Protein AF-A0A1Q3EI13-F1 (afdb_monomer_lite)

pLDDT: mean 73.4, std 22.36, range [31.8, 97.88]

Foldseek 3Di:
DVVVVVVVVVVVVVVVVVVVVVVVVVVVVVVVVLVVLVVVLQVQCQVQLQPQQDDPQGDRCSVVVVPPPRDPRDRCDPVSSVVSVVDPVSVVVVVVVVVVVVPDPPPPPPPPDDDDPDDDDPPDDDPDDDDPPDDDDDDDDD

Sequence (142 aa):
MAEDVKTRYEAIKKELLAQIPKKRAIDKKLAQVEAQIFTLEGSYLSETGTHS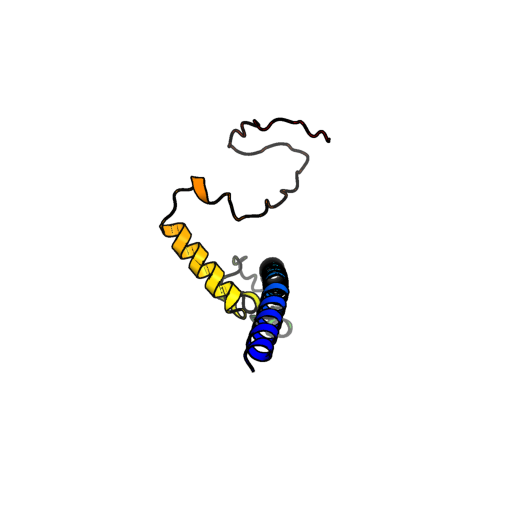GGNLIQGFENYLKNQTNGRRRTEAAEHDRIFSNSSLTYTRRMETTNSLNRQIPDSLLSLCHPPLAAKTNEKGQVNGRRLVFLFLSTNHCN

Organism: Lentinula edodes (NCBI:txid5353)

Radius of gyration: 24.58 Å; chains: 1; bounding box: 73×34×71 Å

Structure (mmCIF, N/CA/C/O backbone):
data_AF-A0A1Q3EI13-F1
#
_entry.id   AF-A0A1Q3EI13-F1
#
loop_
_atom_site.group_PDB
_atom_site.id
_atom_site.type_symbol
_atom_site.label_atom_id
_atom_site.label_alt_id
_atom_site.label_comp_id
_atom_site.label_asym_id
_atom_site.label_entity_id
_atom_site.label_seq_id
_atom_site.pdbx_PDB_ins_code
_atom_site.Cartn_x
_atom_site.Cartn_y
_atom_site.Cartn_z
_atom_site.occupancy
_atom_site.B_iso_or_equiv
_atom_site.auth_seq_id
_atom_site.auth_comp_id
_atom_site.auth_asym_id
_atom_site.auth_atom_id
_atom_site.pdbx_PDB_model_num
ATOM 1 N N . MET A 1 1 ? -39.264 -9.918 29.814 1.00 60.19 1 MET A N 1
ATOM 2 C CA . MET A 1 1 ? -39.015 -9.171 28.560 1.00 60.19 1 MET A CA 1
ATOM 3 C C . MET A 1 1 ? -37.916 -8.115 28.697 1.00 60.19 1 MET A C 1
ATOM 5 O O . MET A 1 1 ? -37.078 -8.057 27.816 1.00 60.19 1 MET A O 1
ATOM 9 N N . ALA A 1 2 ? -37.840 -7.328 29.781 1.00 71.44 2 ALA A N 1
ATOM 10 C CA . ALA A 1 2 ? -36.767 -6.329 29.952 1.00 71.44 2 ALA A CA 1
ATOM 11 C C . ALA A 1 2 ? -35.352 -6.922 30.166 1.00 71.44 2 ALA A C 1
ATOM 13 O O . ALA A 1 2 ? -34.379 -6.379 29.649 1.00 71.44 2 ALA A O 1
ATOM 14 N N . GLU A 1 3 ? -35.237 -8.047 30.881 1.00 76.31 3 GLU A N 1
ATOM 15 C CA . GLU A 1 3 ? -33.952 -8.739 31.101 1.00 76.31 3 GLU A CA 1
ATOM 16 C C . GLU A 1 3 ? -33.310 -9.225 29.789 1.00 76.31 3 GLU A C 1
ATOM 18 O O . GLU A 1 3 ? -32.121 -9.021 29.580 1.00 76.31 3 GLU A O 1
ATOM 23 N N . ASP A 1 4 ? -34.100 -9.745 28.846 1.00 88.25 4 ASP A N 1
ATOM 24 C CA . ASP A 1 4 ? -33.607 -10.236 27.549 1.00 88.25 4 ASP A CA 1
ATOM 25 C C . ASP A 1 4 ? -32.967 -9.122 26.691 1.00 88.25 4 ASP A C 1
ATOM 27 O O . ASP A 1 4 ? -31.885 -9.284 26.124 1.00 88.25 4 ASP A O 1
ATOM 31 N N . VAL A 1 5 ? -33.572 -7.926 26.681 1.00 93.06 5 VAL A N 1
ATOM 32 C CA . VAL A 1 5 ? -33.019 -6.749 25.983 1.00 93.06 5 VAL A CA 1
ATOM 33 C C . VAL A 1 5 ? -31.682 -6.324 26.593 1.00 93.06 5 VAL A C 1
ATOM 35 O O . VAL A 1 5 ? -30.733 -6.020 25.867 1.00 93.06 5 VAL A O 1
ATOM 38 N N . LYS A 1 6 ? -31.587 -6.334 27.926 1.00 93.88 6 LYS A N 1
ATOM 39 C CA . LYS A 1 6 ? -30.360 -6.001 28.656 1.00 93.88 6 LYS A CA 1
ATOM 40 C C . LYS A 1 6 ? -29.254 -7.021 28.382 1.00 93.88 6 LYS A C 1
ATOM 42 O O . LYS A 1 6 ? -28.127 -6.627 28.086 1.00 93.88 6 LYS A O 1
ATOM 47 N N . THR A 1 7 ? -29.564 -8.317 28.413 1.00 94.25 7 THR A N 1
ATOM 48 C CA . THR A 1 7 ? -28.602 -9.382 28.097 1.00 94.25 7 THR A CA 1
ATOM 49 C C . THR A 1 7 ? -28.097 -9.273 26.659 1.00 94.25 7 THR A C 1
ATOM 51 O O . THR A 1 7 ? -26.889 -9.344 26.424 1.00 94.25 7 THR A O 1
ATOM 54 N N . ARG A 1 8 ? -28.991 -9.025 25.695 1.00 94.31 8 ARG A N 1
ATOM 55 C CA . ARG A 1 8 ? -28.620 -8.821 24.288 1.00 94.31 8 ARG A CA 1
ATOM 56 C C . ARG A 1 8 ? -27.710 -7.606 24.103 1.00 94.31 8 ARG A C 1
ATOM 58 O O . ARG A 1 8 ? -26.735 -7.687 23.358 1.00 94.31 8 ARG A O 1
ATOM 65 N N . TYR A 1 9 ? -28.001 -6.499 24.782 1.00 95.75 9 TYR A N 1
ATOM 66 C CA . TYR A 1 9 ? -27.162 -5.301 24.742 1.00 95.75 9 TYR A CA 1
ATOM 67 C C . TYR A 1 9 ? -25.745 -5.576 25.263 1.00 95.75 9 TYR A C 1
ATOM 69 O O . TYR A 1 9 ? -24.768 -5.246 24.589 1.00 95.75 9 TYR A O 1
ATOM 77 N N . GLU A 1 10 ? -25.618 -6.231 26.420 1.00 97.00 10 GLU A N 1
ATOM 78 C CA . GLU A 1 10 ? -24.308 -6.564 26.993 1.00 97.00 10 GLU A CA 1
ATOM 79 C C . GLU A 1 10 ? -23.520 -7.546 26.109 1.00 97.00 10 GLU A C 1
ATOM 81 O O . GLU A 1 10 ? -22.304 -7.400 25.956 1.00 97.00 10 GLU A O 1
ATOM 86 N N . ALA A 1 11 ? -24.197 -8.496 25.454 1.00 95.69 11 ALA A N 1
ATOM 87 C CA . ALA A 1 11 ? -23.566 -9.399 24.491 1.00 95.69 11 ALA A CA 1
ATOM 88 C C . ALA A 1 11 ? -22.982 -8.642 23.283 1.00 95.69 11 ALA A C 1
ATOM 90 O O . ALA A 1 11 ? -21.800 -8.806 22.969 1.00 95.69 11 ALA A O 1
ATOM 91 N N . ILE A 1 12 ? -23.770 -7.759 22.658 1.00 96.50 12 ILE A N 1
ATOM 92 C CA . ILE A 1 12 ? -23.332 -6.942 21.510 1.00 96.50 12 ILE A CA 1
ATOM 93 C C . ILE A 1 12 ? -22.190 -6.003 21.917 1.00 96.50 12 ILE A C 1
ATOM 95 O O . ILE A 1 12 ? -21.195 -5.873 21.204 1.00 96.50 12 ILE A O 1
ATOM 99 N N . LYS A 1 13 ? -22.291 -5.371 23.090 1.00 97.00 13 LYS A N 1
ATOM 100 C CA . LYS A 1 13 ? -21.245 -4.496 23.630 1.00 97.00 13 LYS A CA 1
ATOM 101 C C . LYS A 1 13 ? -19.930 -5.249 23.821 1.00 97.00 13 LYS A C 1
ATOM 103 O O . LYS A 1 13 ? -18.876 -4.755 23.418 1.00 97.00 13 LYS A O 1
ATOM 108 N N . LYS A 1 14 ? -19.977 -6.452 24.399 1.00 97.44 14 LYS A N 1
ATOM 109 C CA . LYS A 1 14 ? -18.796 -7.306 24.579 1.00 97.44 14 LYS A CA 1
ATOM 110 C C . LYS A 1 14 ? -18.175 -7.702 23.239 1.00 97.44 14 LYS A C 1
ATOM 112 O O . LYS A 1 14 ? -16.953 -7.655 23.102 1.00 97.44 14 LYS A O 1
ATOM 117 N N . GLU A 1 15 ? -18.994 -8.068 22.256 1.00 96.75 15 GLU A N 1
ATOM 118 C CA . GLU A 1 15 ? -18.519 -8.407 20.914 1.00 96.75 15 GLU A CA 1
ATOM 119 C C . GLU A 1 15 ? -17.821 -7.218 20.246 1.00 96.75 15 GLU A C 1
ATOM 121 O O . GLU A 1 15 ? -16.692 -7.350 19.769 1.00 96.75 15 GLU A O 1
ATOM 126 N N . LEU A 1 16 ? -18.438 -6.037 20.285 1.00 96.75 16 LEU A N 1
ATOM 127 C CA . LEU A 1 16 ? -17.878 -4.817 19.711 1.00 96.75 16 LEU A CA 1
ATOM 128 C C . LEU A 1 16 ? -16.523 -4.470 20.344 1.00 96.75 16 LEU A C 1
ATOM 130 O O . LEU A 1 16 ? -15.551 -4.199 19.635 1.00 96.75 16 LEU A O 1
ATOM 134 N N . LEU A 1 17 ? -16.421 -4.559 21.673 1.00 97.38 17 LEU A N 1
ATOM 135 C CA . LEU A 1 17 ? -15.164 -4.339 22.392 1.00 97.38 17 LEU A CA 1
ATOM 136 C C . LEU A 1 17 ? -14.079 -5.353 22.009 1.00 97.38 17 LEU A C 1
ATOM 138 O O . LEU A 1 17 ? -12.906 -4.992 21.963 1.00 97.38 17 LEU A O 1
ATOM 142 N N . ALA A 1 18 ? -14.449 -6.594 21.688 1.00 96.56 18 ALA A N 1
ATOM 143 C CA . ALA A 1 18 ? -13.512 -7.602 21.199 1.00 96.56 18 ALA A CA 1
ATOM 144 C C . ALA A 1 18 ? -13.106 -7.380 19.728 1.00 96.56 18 ALA A C 1
ATOM 146 O O . ALA A 1 18 ? -11.995 -7.743 19.333 1.00 96.56 18 ALA A O 1
ATOM 147 N N . GLN A 1 19 ? -13.977 -6.789 18.906 1.00 96.94 19 GLN A N 1
ATOM 148 C CA . GLN A 1 19 ? -13.704 -6.510 17.494 1.00 96.94 19 GLN A CA 1
ATOM 149 C C . GLN A 1 19 ? -12.800 -5.284 17.289 1.00 96.94 19 GLN A C 1
ATOM 151 O O . GLN A 1 19 ? -11.946 -5.308 16.403 1.00 96.94 19 GLN A O 1
ATOM 156 N N . ILE A 1 20 ? -12.906 -4.244 18.123 1.00 97.62 20 ILE A N 1
ATOM 157 C CA . ILE A 1 20 ? -12.065 -3.034 18.029 1.00 97.62 20 ILE A CA 1
ATOM 158 C C . ILE A 1 20 ? -10.550 -3.339 17.991 1.00 97.62 20 ILE A C 1
ATOM 160 O O . ILE A 1 20 ? -9.882 -2.887 17.055 1.00 97.62 20 ILE A O 1
ATOM 164 N N . PRO A 1 21 ? -9.957 -4.080 18.951 1.00 97.50 21 PRO A N 1
ATOM 165 C CA . PRO A 1 21 ? -8.525 -4.369 18.927 1.00 97.50 21 PRO A CA 1
ATOM 166 C C . PRO A 1 21 ? -8.140 -5.279 17.756 1.00 97.50 21 PRO A C 1
ATOM 168 O O . PRO A 1 21 ? -7.059 -5.111 17.194 1.00 97.50 21 PRO A O 1
ATOM 171 N N . LYS A 1 22 ? -9.029 -6.192 17.333 1.00 97.88 22 LYS A N 1
ATOM 172 C CA . LYS A 1 22 ? -8.811 -7.032 16.144 1.00 97.88 22 LYS A CA 1
ATOM 173 C C . LYS A 1 22 ? -8.709 -6.181 14.883 1.00 97.88 22 LYS A C 1
ATOM 175 O O . LYS A 1 22 ? -7.757 -6.350 14.126 1.00 97.88 22 LYS A O 1
ATOM 180 N N . LYS A 1 23 ? -9.626 -5.225 14.701 1.00 97.50 23 LYS A N 1
ATOM 181 C CA . LYS A 1 23 ? -9.572 -4.257 13.599 1.00 97.50 23 LYS A CA 1
ATOM 182 C C . LYS A 1 23 ? -8.246 -3.494 13.619 1.00 97.50 23 LYS A C 1
ATOM 184 O O . LYS A 1 23 ? -7.528 -3.509 12.629 1.00 97.50 23 LYS A O 1
ATOM 189 N N . ARG A 1 24 ? -7.863 -2.925 14.770 1.00 96.50 24 ARG A N 1
ATOM 190 C CA . ARG A 1 24 ? -6.588 -2.194 14.917 1.00 96.50 24 ARG A CA 1
ATOM 191 C C . ARG A 1 24 ? -5.368 -3.054 14.569 1.00 96.50 24 ARG A C 1
ATOM 193 O O . ARG A 1 24 ? -4.422 -2.561 13.961 1.00 96.50 24 ARG A O 1
ATOM 200 N N . ALA A 1 25 ? -5.375 -4.332 14.944 1.00 96.69 25 ALA A N 1
ATOM 201 C CA . ALA A 1 25 ? -4.295 -5.256 14.611 1.00 96.69 25 ALA A CA 1
ATOM 202 C C . ALA A 1 25 ? -4.223 -5.549 13.103 1.00 96.69 25 ALA A C 1
ATOM 204 O O . ALA A 1 25 ? -3.124 -5.620 12.554 1.00 96.69 25 ALA A O 1
ATOM 205 N N . ILE A 1 26 ? -5.371 -5.699 12.436 1.00 97.50 26 ILE A N 1
ATOM 206 C CA . ILE A 1 26 ? -5.447 -5.877 10.979 1.00 97.50 26 ILE A CA 1
ATOM 207 C C . ILE A 1 26 ? -4.969 -4.611 10.265 1.00 97.50 26 ILE A C 1
ATOM 209 O O . ILE A 1 26 ? -4.107 -4.716 9.400 1.00 97.50 26 ILE A O 1
ATOM 213 N N . ASP A 1 27 ? -5.429 -3.430 10.683 1.00 94.81 27 ASP A N 1
ATOM 214 C CA . ASP A 1 27 ? -5.016 -2.144 10.107 1.00 94.81 27 ASP A CA 1
ATOM 215 C C . ASP A 1 27 ? -3.491 -1.951 10.207 1.00 94.81 27 ASP A C 1
ATOM 217 O O . ASP A 1 27 ? -2.837 -1.534 9.250 1.00 94.81 27 ASP A O 1
ATOM 221 N N . LYS A 1 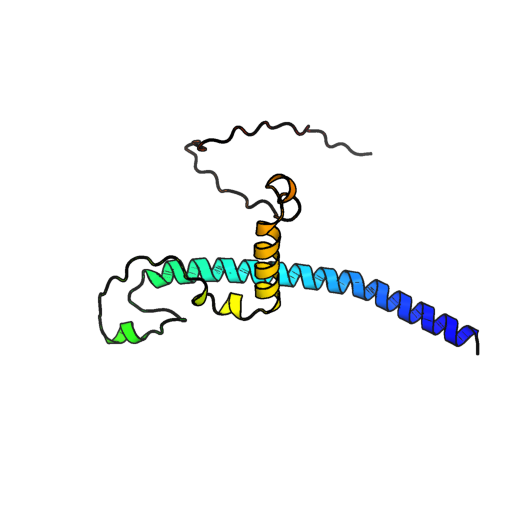28 ? -2.892 -2.333 11.346 1.00 94.88 28 LYS A N 1
ATOM 222 C CA . LYS A 1 28 ? -1.433 -2.308 11.537 1.00 94.88 28 LYS A CA 1
ATOM 223 C C . LYS A 1 28 ? -0.708 -3.266 10.588 1.00 94.88 28 LYS A C 1
ATOM 225 O O . LYS A 1 28 ? 0.303 -2.890 10.000 1.00 94.88 28 LYS A O 1
ATOM 230 N N . LYS A 1 29 ? -1.202 -4.500 10.446 1.00 96.88 29 LYS A N 1
ATOM 231 C CA . LYS A 1 29 ? -0.620 -5.492 9.526 1.00 96.88 29 LYS A CA 1
ATOM 232 C C . LYS A 1 29 ? -0.729 -5.037 8.074 1.00 96.88 29 LYS A C 1
ATOM 234 O O . LYS A 1 29 ? 0.236 -5.173 7.332 1.00 96.88 29 LYS A O 1
ATOM 239 N N . LEU A 1 30 ? -1.869 -4.465 7.693 1.00 95.38 30 LEU A N 1
ATOM 240 C CA . LEU A 1 30 ? -2.089 -3.924 6.358 1.00 95.38 30 LEU A CA 1
ATOM 241 C C . LEU A 1 30 ? -1.065 -2.827 6.043 1.00 95.38 30 LEU A C 1
ATOM 243 O O . LEU A 1 30 ? -0.363 -2.927 5.043 1.00 95.38 30 LEU A O 1
ATOM 247 N N . ALA A 1 31 ? -0.896 -1.852 6.942 1.00 93.19 31 ALA A N 1
ATOM 248 C CA . ALA A 1 31 ? 0.097 -0.791 6.773 1.00 93.19 31 ALA A CA 1
ATOM 249 C C . ALA A 1 31 ? 1.535 -1.332 6.651 1.00 93.19 31 ALA A C 1
ATOM 251 O O . ALA A 1 31 ? 2.328 -0.817 5.865 1.00 93.19 31 ALA A O 1
ATOM 252 N N . GLN A 1 32 ? 1.871 -2.386 7.403 1.00 95.56 32 GLN A N 1
ATOM 253 C CA . GLN A 1 32 ? 3.177 -3.038 7.309 1.00 95.56 32 GLN A CA 1
ATOM 254 C C . GLN A 1 32 ? 3.397 -3.693 5.938 1.00 95.56 32 GLN A C 1
ATOM 256 O O . GLN A 1 32 ? 4.467 -3.531 5.355 1.00 95.56 32 GLN A O 1
ATOM 261 N N . VAL A 1 33 ? 2.403 -4.419 5.421 1.00 97.06 33 VAL A N 1
ATOM 262 C CA . VAL A 1 33 ? 2.486 -5.065 4.102 1.00 97.06 33 VAL A CA 1
ATOM 263 C C . VAL A 1 33 ? 2.592 -4.021 2.992 1.00 97.06 33 VAL A C 1
ATOM 265 O O . VAL A 1 33 ? 3.430 -4.158 2.110 1.00 97.06 33 VAL A O 1
ATOM 268 N N . GLU A 1 34 ? 1.817 -2.941 3.058 1.00 95.75 34 GLU A N 1
ATOM 269 C CA . GLU A 1 34 ? 1.886 -1.856 2.071 1.00 95.75 34 GLU A CA 1
ATOM 270 C C . GLU A 1 34 ? 3.269 -1.187 2.042 1.00 95.75 34 GLU A C 1
ATOM 272 O O . GLU A 1 34 ? 3.816 -0.942 0.969 1.00 95.75 34 GLU A O 1
ATOM 277 N N . ALA A 1 35 ? 3.889 -0.961 3.205 1.00 94.00 35 ALA A N 1
ATOM 278 C CA . ALA A 1 35 ? 5.256 -0.440 3.276 1.00 94.00 35 ALA A CA 1
ATOM 279 C C . ALA A 1 35 ? 6.295 -1.414 2.686 1.00 94.00 35 ALA A C 1
ATOM 281 O O . ALA A 1 35 ? 7.256 -0.992 2.033 1.00 94.00 35 ALA A O 1
ATOM 282 N N . GLN A 1 36 ? 6.106 -2.721 2.896 1.00 97.50 36 GLN A N 1
ATOM 283 C CA . GLN A 1 36 ? 6.947 -3.752 2.286 1.00 97.50 36 GLN A CA 1
ATOM 284 C C . GLN A 1 36 ? 6.797 -3.764 0.764 1.00 97.50 36 GLN A C 1
ATOM 286 O O . GLN A 1 36 ? 7.814 -3.770 0.074 1.00 97.50 36 GLN A O 1
ATOM 291 N N . ILE A 1 37 ? 5.564 -3.703 0.246 1.00 96.62 37 ILE A N 1
ATOM 292 C CA . ILE A 1 37 ? 5.284 -3.625 -1.195 1.00 96.62 37 ILE A CA 1
ATOM 293 C C . ILE A 1 37 ? 6.012 -2.425 -1.801 1.00 96.62 37 ILE A C 1
ATOM 295 O O . ILE A 1 37 ? 6.802 -2.605 -2.722 1.00 96.62 37 ILE A O 1
ATOM 299 N N . PHE A 1 38 ? 5.847 -1.232 -1.226 1.00 95.25 38 PHE A N 1
ATOM 300 C CA . PHE A 1 38 ? 6.485 -0.015 -1.731 1.00 95.25 38 PHE A CA 1
ATOM 301 C C . PHE A 1 38 ? 8.019 -0.117 -1.796 1.00 95.25 38 PHE A C 1
ATOM 303 O O . PHE A 1 38 ? 8.658 0.320 -2.762 1.00 95.25 38 PHE A O 1
ATOM 310 N N . THR A 1 39 ? 8.619 -0.716 -0.763 1.00 95.19 39 THR A N 1
ATOM 311 C CA . THR A 1 39 ? 10.072 -0.912 -0.673 1.00 95.19 39 THR A CA 1
ATOM 312 C C . THR A 1 39 ? 10.559 -1.908 -1.725 1.00 95.19 39 THR A C 1
ATOM 314 O O . THR A 1 39 ? 11.521 -1.629 -2.445 1.00 95.19 39 THR A O 1
ATOM 317 N N . LEU A 1 40 ? 9.884 -3.056 -1.838 1.00 96.25 40 LEU A N 1
ATOM 318 C CA . LEU A 1 40 ? 10.227 -4.106 -2.797 1.00 96.25 40 LEU A CA 1
ATOM 319 C C . LEU A 1 40 ? 10.051 -3.628 -4.238 1.00 96.25 40 LEU A C 1
ATOM 321 O O . LEU A 1 40 ? 10.934 -3.860 -5.057 1.00 96.25 40 LEU A O 1
ATOM 325 N N . GLU A 1 41 ? 8.973 -2.904 -4.535 1.00 94.56 41 GLU A N 1
ATOM 326 C CA . GLU A 1 41 ? 8.764 -2.276 -5.840 1.00 94.56 41 GLU A CA 1
ATOM 327 C C . GLU A 1 41 ? 9.895 -1.318 -6.202 1.00 94.56 41 GLU A C 1
ATOM 329 O O . GLU A 1 41 ? 10.415 -1.375 -7.312 1.00 94.56 41 GLU A O 1
ATOM 334 N N . GLY A 1 42 ? 10.300 -0.451 -5.268 1.00 92.19 42 GLY A N 1
ATOM 335 C CA . GLY A 1 42 ? 11.391 0.492 -5.506 1.00 92.19 42 GLY A CA 1
ATOM 336 C C . GLY A 1 42 ? 12.698 -0.225 -5.845 1.00 92.19 42 GLY A C 1
ATOM 337 O O . GLY A 1 42 ? 13.376 0.147 -6.803 1.00 92.19 42 GLY A O 1
ATOM 338 N N . SER A 1 43 ? 13.013 -1.290 -5.101 1.00 92.31 43 SER A N 1
ATOM 339 C CA . SER A 1 43 ? 14.176 -2.137 -5.380 1.00 92.31 43 SER A CA 1
ATOM 340 C C . SER A 1 43 ? 14.061 -2.809 -6.750 1.00 92.31 43 SER A C 1
ATOM 342 O O . SER A 1 43 ? 14.986 -2.719 -7.552 1.00 92.31 43 SER A O 1
ATOM 344 N N . TYR A 1 44 ? 12.913 -3.423 -7.048 1.00 93.69 44 TYR A N 1
ATOM 345 C CA . TYR A 1 44 ? 12.671 -4.138 -8.299 1.00 93.69 44 TYR A CA 1
ATOM 346 C C . TYR A 1 44 ? 12.775 -3.217 -9.520 1.00 93.69 44 TYR A C 1
ATOM 348 O O . TYR A 1 44 ? 13.452 -3.551 -10.491 1.00 93.69 44 TYR A O 1
ATOM 356 N N . LEU A 1 45 ? 12.150 -2.038 -9.478 1.00 91.19 45 LEU A N 1
ATOM 357 C CA . LEU A 1 45 ? 12.191 -1.063 -10.570 1.00 91.19 45 LEU A CA 1
ATOM 358 C C . LEU A 1 45 ? 13.594 -0.479 -10.763 1.00 91.19 45 LEU A C 1
ATOM 360 O O . LEU A 1 45 ? 14.043 -0.336 -11.898 1.00 91.19 45 LEU A O 1
ATOM 364 N N . SER A 1 46 ? 14.308 -0.183 -9.671 1.00 88.56 46 SER A N 1
ATOM 365 C CA . SER A 1 46 ? 15.687 0.311 -9.746 1.00 88.56 46 SER A CA 1
ATOM 366 C C . SER A 1 46 ? 16.637 -0.733 -10.329 1.00 88.56 46 SER A C 1
ATOM 368 O O . SER A 1 46 ? 17.527 -0.384 -11.101 1.00 88.56 46 SER A O 1
ATOM 370 N N . GLU A 1 47 ? 16.488 -1.997 -9.936 1.00 88.31 47 GLU A N 1
ATOM 371 C CA . GLU A 1 47 ? 17.321 -3.088 -10.429 1.00 88.31 47 GLU A CA 1
ATOM 372 C C . GLU A 1 47 ? 16.995 -3.366 -11.896 1.00 88.31 47 GLU A C 1
ATOM 374 O O . GLU A 1 47 ? 17.849 -3.212 -12.769 1.00 88.31 47 GLU A O 1
ATOM 379 N N . THR A 1 48 ? 15.739 -3.676 -12.208 1.00 88.31 48 THR A N 1
ATOM 380 C CA . THR A 1 48 ? 15.332 -4.063 -13.566 1.00 88.31 48 THR A CA 1
ATOM 381 C C . THR A 1 48 ? 15.391 -2.922 -14.576 1.00 88.31 48 THR A C 1
ATOM 383 O O . THR A 1 48 ? 15.651 -3.179 -15.745 1.00 88.31 48 THR A O 1
ATOM 386 N N . GLY A 1 49 ? 15.258 -1.662 -14.152 1.00 81.12 49 GLY A N 1
ATOM 387 C CA . GLY A 1 49 ? 15.412 -0.500 -15.032 1.00 81.12 49 GLY A CA 1
ATOM 388 C C . GLY A 1 49 ? 16.818 -0.353 -15.628 1.00 81.12 49 GLY A C 1
ATOM 389 O O . GLY A 1 49 ? 16.978 0.297 -16.659 1.00 81.12 49 GLY A O 1
ATOM 390 N N . THR A 1 50 ? 17.834 -0.975 -15.016 1.00 79.25 50 THR A N 1
ATOM 391 C CA . THR A 1 50 ? 19.202 -1.034 -15.566 1.00 79.25 50 THR A CA 1
ATOM 392 C C . THR A 1 50 ? 19.419 -2.208 -16.524 1.00 79.25 50 THR A C 1
ATOM 394 O O . THR A 1 50 ? 20.359 -2.190 -17.320 1.00 79.25 50 THR A O 1
ATOM 397 N N . HIS A 1 51 ? 18.546 -3.215 -16.490 1.00 77.12 51 HIS A N 1
ATOM 398 C CA . HIS A 1 51 ? 18.676 -4.421 -17.295 1.00 77.12 51 HIS A CA 1
ATOM 399 C C . HIS A 1 51 ? 17.959 -4.247 -18.639 1.00 77.12 51 HIS A C 1
ATOM 401 O O . HIS A 1 51 ? 16.770 -3.947 -18.704 1.00 77.12 51 HIS A O 1
ATOM 407 N N . SER A 1 52 ? 18.663 -4.505 -19.747 1.00 70.56 52 SER A N 1
ATOM 408 C CA . SER A 1 52 ? 18.082 -4.402 -21.101 1.00 70.56 52 SER A CA 1
ATOM 409 C C . SER A 1 52 ? 17.000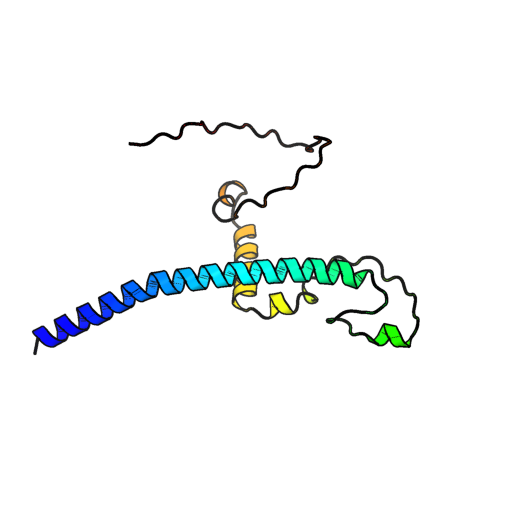 -5.452 -21.397 1.00 70.56 52 SER A C 1
ATOM 411 O O . SER A 1 52 ? 16.337 -5.352 -22.419 1.00 70.56 52 SER A O 1
ATOM 413 N N . GLY A 1 53 ? 16.787 -6.437 -20.517 1.00 79.38 53 GLY A N 1
ATOM 414 C CA . GLY A 1 53 ? 15.796 -7.507 -20.680 1.00 79.38 53 GLY A CA 1
ATOM 415 C C . GLY A 1 53 ? 14.334 -7.090 -20.484 1.00 79.38 53 GLY A C 1
ATOM 416 O O . GLY A 1 53 ? 13.438 -7.819 -20.896 1.00 79.38 53 GLY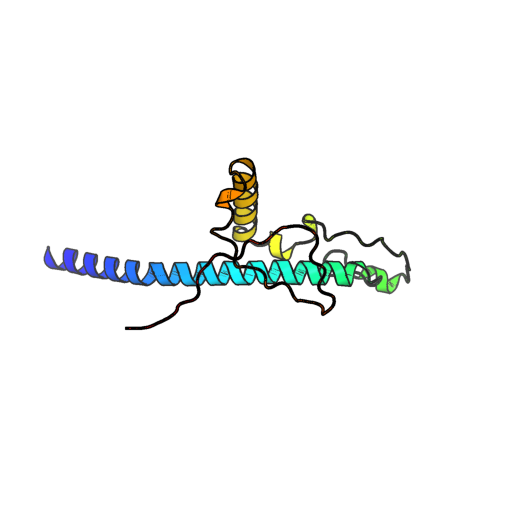 A O 1
ATOM 417 N N . GLY A 1 54 ? 14.078 -5.910 -19.912 1.00 85.12 54 GLY A N 1
ATOM 418 C CA . GLY A 1 54 ? 12.724 -5.453 -19.586 1.00 85.12 54 GLY A CA 1
ATOM 419 C C . GLY A 1 54 ? 12.260 -5.864 -18.183 1.00 85.12 54 GLY A C 1
ATOM 420 O O . GLY A 1 54 ? 13.009 -6.464 -17.412 1.00 85.12 54 GLY A O 1
ATOM 421 N N . ASN A 1 55 ? 11.031 -5.491 -17.826 1.00 90.50 55 ASN A N 1
ATOM 422 C CA . ASN A 1 55 ? 10.457 -5.710 -16.495 1.00 90.50 55 ASN A CA 1
ATOM 423 C C . ASN A 1 55 ? 8.942 -5.956 -16.569 1.00 90.50 55 ASN A C 1
ATOM 425 O O . ASN A 1 55 ? 8.338 -5.784 -17.625 1.00 90.50 55 ASN A O 1
ATOM 429 N N . LEU A 1 56 ? 8.315 -6.340 -15.450 1.00 91.62 56 LEU A N 1
ATOM 430 C CA . LEU A 1 56 ? 6.873 -6.639 -15.411 1.00 91.62 56 LEU A CA 1
ATOM 431 C C . LEU A 1 56 ? 5.972 -5.467 -15.852 1.00 91.62 56 LEU A C 1
ATOM 433 O O . LEU A 1 56 ? 4.832 -5.704 -16.235 1.00 91.62 56 LEU A O 1
ATOM 437 N N . ILE A 1 57 ? 6.462 -4.227 -15.796 1.00 90.81 57 ILE A N 1
ATOM 438 C CA . ILE A 1 57 ? 5.688 -3.023 -16.113 1.00 90.81 57 ILE A CA 1
ATOM 439 C C . ILE A 1 57 ? 5.778 -2.713 -17.616 1.00 90.81 57 ILE A C 1
ATOM 441 O O . ILE A 1 57 ? 4.779 -2.408 -18.257 1.00 90.81 57 ILE A O 1
ATOM 445 N N . GLN A 1 58 ? 6.980 -2.808 -18.189 1.00 86.81 58 GLN A N 1
ATOM 446 C CA . GLN A 1 58 ? 7.287 -2.429 -19.574 1.00 86.81 58 GLN A CA 1
ATOM 447 C C . GLN A 1 58 ? 7.254 -3.619 -20.546 1.00 86.81 58 GLN A C 1
ATOM 449 O O . GLN A 1 58 ? 7.288 -3.425 -21.761 1.00 86.81 58 GLN A O 1
ATOM 454 N N . GLY A 1 59 ? 7.195 -4.844 -20.023 1.00 88.44 59 GLY A N 1
ATOM 455 C CA . GLY A 1 59 ? 7.266 -6.082 -20.789 1.00 88.44 59 GLY A CA 1
ATOM 456 C C . GLY A 1 59 ? 8.697 -6.558 -21.052 1.00 88.44 59 GLY A C 1
ATOM 457 O O . GLY A 1 59 ? 9.681 -5.884 -20.742 1.00 88.44 59 GLY A O 1
ATOM 458 N N . PHE A 1 60 ? 8.794 -7.751 -21.641 1.00 88.81 60 PHE A N 1
ATOM 459 C CA . PHE A 1 60 ? 10.042 -8.495 -21.865 1.00 88.81 60 PHE A CA 1
ATOM 460 C C . PHE A 1 60 ? 10.446 -8.588 -23.348 1.00 88.81 60 PHE A C 1
ATOM 462 O O . PHE A 1 60 ? 11.337 -9.347 -23.725 1.00 88.81 60 PHE A O 1
ATOM 469 N N . GLU A 1 61 ? 9.817 -7.781 -24.203 1.00 82.62 61 GLU A N 1
ATOM 470 C CA . GLU A 1 61 ? 10.028 -7.764 -25.660 1.00 82.62 61 GLU A CA 1
ATOM 471 C C . GLU A 1 61 ? 11.487 -7.505 -26.075 1.00 82.62 61 GLU A C 1
ATOM 473 O O . GLU A 1 61 ? 11.916 -7.866 -27.173 1.00 82.62 61 GLU A O 1
ATOM 478 N N . ASN A 1 62 ? 12.277 -6.882 -25.199 1.00 81.62 62 ASN A N 1
ATOM 479 C CA . ASN A 1 62 ? 13.670 -6.547 -25.478 1.00 81.62 62 ASN A CA 1
ATOM 480 C C . ASN A 1 62 ? 14.590 -7.774 -25.530 1.00 81.62 62 ASN A C 1
ATOM 482 O O . ASN A 1 62 ? 15.633 -7.699 -26.182 1.00 81.62 62 ASN A O 1
ATOM 486 N N . TYR A 1 63 ? 14.201 -8.909 -24.932 1.00 80.19 63 TYR A N 1
ATOM 487 C CA . TYR A 1 63 ? 14.968 -10.152 -25.061 1.00 80.19 63 TYR A CA 1
ATOM 488 C C . TYR A 1 63 ? 15.037 -10.657 -26.505 1.00 80.19 63 TYR A C 1
ATOM 490 O O . TYR A 1 63 ? 16.008 -11.311 -26.867 1.00 80.19 63 TYR A O 1
ATOM 498 N N . LEU A 1 64 ? 14.046 -10.335 -27.345 1.00 79.00 64 LEU A N 1
ATOM 499 C CA . LEU A 1 64 ? 14.010 -10.787 -28.737 1.00 79.00 64 LEU A CA 1
ATOM 500 C C . LEU A 1 64 ? 14.794 -9.867 -29.679 1.00 79.00 64 LEU A C 1
ATOM 502 O O . LEU A 1 64 ? 15.171 -10.280 -30.772 1.00 79.00 64 LEU A O 1
ATOM 506 N N . LYS A 1 65 ? 14.999 -8.602 -29.296 1.00 71.88 65 LYS A N 1
ATOM 507 C CA . LYS A 1 65 ? 15.472 -7.563 -30.223 1.00 71.88 65 LYS A CA 1
ATOM 508 C C . LYS A 1 65 ? 16.962 -7.239 -30.086 1.00 71.88 65 LYS A C 1
ATOM 510 O O . LYS A 1 65 ? 17.444 -6.435 -30.876 1.00 71.88 65 LYS A O 1
ATOM 515 N N . ASN A 1 66 ? 17.687 -7.824 -29.119 1.00 63.44 66 ASN A N 1
ATOM 516 C CA . ASN A 1 66 ? 19.097 -7.507 -28.807 1.00 63.44 66 ASN A CA 1
ATOM 517 C C . ASN A 1 66 ? 19.390 -5.990 -28.787 1.00 63.44 66 ASN A C 1
ATOM 519 O O . ASN A 1 66 ? 20.493 -5.540 -29.094 1.00 63.44 66 ASN A O 1
ATOM 523 N N . GLN A 1 67 ? 18.388 -5.176 -28.448 1.00 62.44 67 GLN A N 1
ATOM 524 C CA . GLN A 1 67 ? 18.511 -3.725 -28.444 1.00 62.44 67 GLN A CA 1
ATOM 525 C C . GLN A 1 67 ? 19.243 -3.333 -27.162 1.00 62.44 67 GLN A C 1
ATOM 527 O O . GLN A 1 67 ? 18.632 -3.184 -26.106 1.00 62.44 67 GLN A O 1
ATOM 532 N N . THR A 1 68 ? 20.558 -3.142 -27.254 1.00 58.28 68 THR A N 1
ATOM 533 C CA . THR A 1 68 ? 21.391 -2.540 -26.203 1.00 58.28 68 THR A CA 1
ATOM 534 C C . THR A 1 68 ? 21.147 -1.032 -26.131 1.00 58.28 68 THR A C 1
ATOM 536 O O . THR A 1 68 ? 22.073 -0.226 -26.187 1.00 58.28 68 THR A O 1
ATOM 539 N N . ASN A 1 69 ? 19.886 -0.615 -26.050 1.00 56.25 69 ASN A N 1
ATOM 540 C CA . ASN A 1 69 ? 19.564 0.775 -25.783 1.00 56.25 69 ASN A CA 1
ATOM 541 C C . ASN A 1 69 ? 19.607 0.938 -24.273 1.00 56.25 69 ASN A C 1
ATOM 543 O O . ASN A 1 69 ? 18.609 0.712 -23.591 1.00 56.25 69 ASN A O 1
ATOM 547 N N . GLY A 1 70 ? 20.790 1.290 -23.762 1.00 57.22 70 GLY A N 1
ATOM 548 C CA . GLY A 1 70 ? 21.007 1.678 -22.374 1.00 57.22 70 GLY A CA 1
ATOM 549 C C . GLY A 1 70 ? 20.108 2.859 -22.021 1.00 57.22 70 GLY A C 1
ATOM 550 O O . GLY A 1 70 ? 20.499 4.021 -22.150 1.00 57.22 70 GLY A O 1
ATOM 551 N N . ARG A 1 71 ? 18.867 2.569 -21.621 1.00 58.31 71 ARG A N 1
ATOM 552 C CA . ARG A 1 71 ? 17.950 3.574 -21.103 1.00 58.31 71 ARG A CA 1
ATOM 553 C C . ARG A 1 71 ? 18.550 4.080 -19.804 1.00 58.31 71 ARG A C 1
ATOM 555 O O . ARG A 1 71 ? 18.855 3.318 -18.890 1.00 58.31 71 ARG A O 1
ATOM 562 N N . ARG A 1 72 ? 18.791 5.388 -19.780 1.00 59.59 72 ARG A N 1
ATOM 563 C CA . ARG A 1 72 ? 19.352 6.104 -18.638 1.00 59.59 72 ARG A CA 1
ATOM 564 C C . ARG A 1 72 ? 18.518 5.776 -17.404 1.00 59.59 72 ARG A C 1
ATOM 566 O O . ARG A 1 72 ? 17.290 5.811 -17.481 1.00 59.59 72 ARG A O 1
ATOM 573 N N . ARG A 1 73 ? 19.213 5.472 -16.304 1.00 58.59 73 ARG A N 1
ATOM 574 C CA . ARG A 1 73 ? 18.677 5.223 -14.960 1.00 58.59 73 ARG A CA 1
ATOM 575 C C . ARG A 1 73 ? 17.560 6.226 -14.663 1.00 58.59 73 ARG A C 1
ATOM 577 O O . ARG A 1 73 ? 17.833 7.373 -14.323 1.00 58.59 73 ARG A O 1
ATOM 584 N N . THR A 1 74 ? 16.319 5.806 -14.870 1.00 63.03 74 THR A N 1
ATOM 585 C CA . THR A 1 74 ? 15.144 6.625 -14.589 1.00 63.03 74 THR A CA 1
ATOM 586 C C . THR A 1 74 ? 14.728 6.256 -13.179 1.00 63.03 74 THR A C 1
ATOM 588 O O . THR A 1 74 ? 14.504 5.081 -12.891 1.00 63.03 74 THR A O 1
ATOM 591 N N . GLU A 1 75 ? 14.745 7.238 -12.279 1.00 66.44 75 GLU A N 1
ATOM 592 C CA . GLU A 1 75 ? 14.180 7.091 -10.937 1.00 66.44 75 GLU A CA 1
ATOM 593 C C . GLU A 1 75 ? 12.775 6.492 -11.079 1.00 66.44 75 GLU A C 1
ATOM 595 O O . GLU A 1 75 ? 12.013 6.933 -11.941 1.00 66.44 75 GLU A O 1
ATOM 600 N N . ALA A 1 76 ? 12.467 5.456 -10.294 1.00 70.94 76 ALA A N 1
ATOM 601 C CA . ALA A 1 76 ? 11.201 4.734 -10.386 1.00 70.94 76 ALA A CA 1
ATOM 602 C C . ALA A 1 76 ? 10.031 5.723 -10.308 1.00 70.94 76 ALA A C 1
ATOM 604 O O . ALA A 1 76 ? 9.797 6.330 -9.259 1.00 70.94 76 ALA A O 1
ATOM 605 N N . ALA A 1 77 ? 9.334 5.910 -11.427 1.00 84.12 77 ALA A N 1
ATOM 606 C CA . ALA A 1 77 ? 8.265 6.882 -11.511 1.00 84.12 77 ALA A CA 1
ATOM 607 C C . ALA A 1 77 ? 7.049 6.390 -10.717 1.00 84.12 77 ALA A C 1
ATOM 609 O O . ALA A 1 77 ? 6.785 5.192 -10.645 1.00 84.12 77 ALA A O 1
ATOM 610 N N . GLU A 1 78 ? 6.274 7.316 -10.148 1.00 85.00 78 GLU A N 1
ATOM 611 C CA . GLU A 1 78 ? 5.112 6.958 -9.318 1.00 85.00 78 GLU A CA 1
ATOM 612 C C . GLU A 1 78 ? 4.082 6.114 -10.089 1.00 85.00 78 GLU A C 1
ATOM 614 O O . GLU A 1 78 ? 3.460 5.213 -9.532 1.00 85.00 78 GLU A O 1
ATOM 619 N N . HIS A 1 79 ? 3.940 6.355 -11.396 1.00 87.56 79 HIS A N 1
ATOM 620 C CA . HIS A 1 79 ? 3.032 5.588 -12.251 1.00 87.56 79 HIS A CA 1
ATOM 621 C C . HIS A 1 79 ? 3.478 4.131 -12.474 1.00 87.56 79 HIS A C 1
ATOM 623 O O . HIS A 1 79 ? 2.626 3.279 -12.710 1.00 87.56 79 HIS A O 1
ATOM 629 N N . ASP A 1 80 ? 4.776 3.831 -12.349 1.00 90.81 80 ASP A N 1
ATOM 630 C CA . ASP A 1 80 ? 5.322 2.476 -12.513 1.00 90.81 80 ASP A CA 1
ATOM 631 C C . ASP A 1 80 ? 5.111 1.601 -11.259 1.00 90.81 80 ASP A C 1
ATOM 633 O O . ASP A 1 80 ? 5.319 0.387 -11.294 1.00 90.81 80 ASP A O 1
ATOM 637 N N . ARG A 1 81 ? 4.662 2.188 -10.139 1.00 93.25 81 ARG A N 1
ATOM 638 C CA . ARG A 1 81 ? 4.404 1.506 -8.854 1.00 93.25 81 ARG A CA 1
ATOM 639 C C . ARG A 1 81 ? 3.016 0.869 -8.807 1.00 93.25 81 ARG A C 1
ATOM 641 O O . ARG A 1 81 ? 2.168 1.203 -7.978 1.00 93.25 81 ARG A O 1
ATOM 648 N N . ILE A 1 82 ? 2.755 -0.019 -9.759 1.00 94.88 82 ILE A N 1
ATOM 649 C CA . ILE A 1 82 ? 1.425 -0.592 -9.999 1.00 94.88 82 ILE A CA 1
ATOM 650 C C . ILE A 1 82 ? 0.875 -1.411 -8.818 1.00 94.88 82 ILE A C 1
ATOM 652 O O . ILE A 1 82 ? -0.339 -1.443 -8.624 1.00 94.88 82 ILE A O 1
ATOM 656 N N . PHE A 1 83 ? 1.726 -2.040 -8.000 1.00 95.94 83 PHE A N 1
ATOM 657 C CA . PHE A 1 83 ? 1.296 -2.805 -6.828 1.00 95.94 83 PHE A CA 1
ATOM 658 C C . PHE A 1 83 ? 0.944 -1.874 -5.668 1.00 95.94 83 PHE A C 1
ATOM 660 O O . PHE A 1 83 ? -0.103 -2.070 -5.050 1.00 95.94 83 PHE A O 1
ATOM 667 N N . SER A 1 84 ? 1.731 -0.827 -5.406 1.00 95.00 84 SER A N 1
ATOM 668 C CA . SER A 1 84 ? 1.351 0.190 -4.410 1.00 95.00 84 SER A CA 1
ATOM 669 C C . SER A 1 84 ? 0.058 0.908 -4.812 1.00 95.00 84 SER A C 1
ATOM 671 O O . SER A 1 84 ? -0.862 1.031 -4.001 1.00 95.00 84 SER A O 1
ATOM 673 N N . ASN A 1 85 ? -0.067 1.281 -6.090 1.00 93.88 85 ASN A N 1
ATOM 674 C CA . ASN A 1 85 ? -1.250 1.957 -6.633 1.00 93.88 85 ASN A CA 1
ATOM 675 C C . ASN A 1 85 ? -2.504 1.066 -6.675 1.00 93.88 85 ASN A C 1
ATOM 677 O O . ASN A 1 85 ? -3.614 1.577 -6.805 1.00 93.88 85 ASN A O 1
ATOM 681 N N . SER A 1 86 ? -2.355 -0.256 -6.530 1.00 95.00 86 SER A N 1
ATOM 682 C CA . SER A 1 86 ? -3.493 -1.178 -6.439 1.00 95.00 86 SER A CA 1
ATOM 683 C C . SER A 1 86 ? -4.213 -1.133 -5.083 1.00 95.00 86 SER A C 1
ATOM 685 O O . SER A 1 86 ? -5.349 -1.601 -4.978 1.00 95.00 86 SER A O 1
ATOM 687 N N . SER A 1 87 ? -3.598 -0.552 -4.042 1.00 94.94 87 SER A N 1
ATOM 688 C CA . SER A 1 87 ? -4.236 -0.397 -2.731 1.00 94.94 87 SER A CA 1
ATOM 689 C C . SER A 1 87 ? -4.870 0.984 -2.560 1.00 94.94 87 SER A C 1
ATOM 691 O O . SER A 1 87 ? -4.190 1.994 -2.383 1.00 94.94 87 SER A O 1
ATOM 693 N N . LEU A 1 88 ? -6.203 1.014 -2.465 1.00 93.06 88 LEU A N 1
ATOM 694 C CA . LEU A 1 88 ? -6.958 2.233 -2.141 1.00 93.06 88 LEU A CA 1
ATOM 695 C C . LEU A 1 88 ? -6.576 2.818 -0.773 1.00 93.06 88 LEU A C 1
ATOM 697 O O . LEU A 1 88 ? -6.623 4.033 -0.571 1.00 93.06 88 LEU A O 1
ATOM 701 N N . THR A 1 89 ? -6.208 1.956 0.179 1.00 92.12 89 THR A N 1
ATOM 702 C CA . THR A 1 89 ? -5.793 2.382 1.521 1.00 92.12 89 THR A CA 1
ATOM 703 C C . THR A 1 89 ? -4.435 3.079 1.469 1.00 92.12 89 THR A C 1
ATOM 705 O O . THR A 1 89 ? -4.247 4.095 2.140 1.00 92.12 89 THR A O 1
ATOM 708 N N . TYR A 1 90 ? -3.517 2.587 0.632 1.00 91.69 90 TYR A N 1
ATOM 709 C CA . TYR A 1 90 ? -2.230 3.226 0.380 1.00 91.69 90 TYR A CA 1
ATOM 710 C C . TYR A 1 90 ? -2.402 4.596 -0.288 1.00 91.69 90 TYR A C 1
ATOM 712 O O . TYR A 1 90 ? -1.893 5.584 0.242 1.00 91.69 90 TYR A O 1
ATOM 720 N N . THR A 1 91 ? -3.174 4.688 -1.377 1.00 88.81 91 THR A N 1
ATOM 721 C CA . THR A 1 91 ? -3.413 5.957 -2.089 1.00 88.81 91 THR A CA 1
ATOM 722 C C . THR A 1 91 ? -4.015 7.008 -1.162 1.00 88.81 91 THR A C 1
ATOM 724 O O . THR A 1 91 ? -3.481 8.109 -1.040 1.00 88.81 91 THR A O 1
ATOM 727 N N . ARG A 1 92 ? -5.054 6.641 -0.398 1.00 87.50 92 ARG A N 1
ATOM 728 C CA . ARG A 1 92 ? -5.663 7.537 0.594 1.00 87.50 92 ARG A CA 1
ATOM 729 C C . ARG A 1 92 ? -4.662 7.990 1.657 1.00 87.50 92 ARG A C 1
ATOM 731 O O . ARG A 1 92 ? -4.698 9.146 2.083 1.00 87.50 92 ARG A O 1
ATOM 738 N N . ARG A 1 93 ? -3.779 7.095 2.116 1.00 85.56 93 ARG A N 1
ATOM 739 C CA . ARG A 1 93 ? -2.730 7.447 3.082 1.00 85.56 93 ARG A CA 1
ATOM 740 C C . ARG A 1 93 ? -1.771 8.473 2.484 1.00 85.56 93 ARG A C 1
ATOM 742 O O . ARG A 1 93 ? -1.508 9.465 3.152 1.00 85.56 93 ARG A O 1
ATOM 749 N N . MET A 1 94 ? -1.320 8.278 1.246 1.00 80.44 94 MET A N 1
ATOM 750 C CA . MET A 1 94 ? -0.412 9.206 0.561 1.00 80.44 94 MET A CA 1
ATOM 751 C C . MET A 1 94 ? -1.052 10.571 0.266 1.00 80.44 94 MET A C 1
ATOM 753 O O . MET A 1 94 ? -0.417 11.614 0.413 1.00 80.44 94 MET A O 1
ATOM 757 N N . GLU A 1 95 ? -2.336 10.603 -0.084 1.00 82.31 95 GLU A N 1
ATOM 758 C CA . GLU A 1 95 ? -3.095 11.853 -0.234 1.00 82.31 95 GLU A CA 1
ATOM 759 C C . GLU A 1 95 ? -3.226 12.600 1.097 1.00 82.31 95 GLU A C 1
ATOM 761 O O . GLU A 1 95 ? -3.059 13.821 1.163 1.00 82.31 95 GLU A O 1
ATOM 766 N N . THR A 1 96 ? -3.483 11.862 2.179 1.00 73.06 96 THR A N 1
ATOM 767 C CA . THR A 1 96 ? -3.553 12.423 3.532 1.00 73.06 96 THR A CA 1
ATOM 768 C C . THR A 1 96 ? -2.190 12.969 3.954 1.00 73.06 96 THR A C 1
ATOM 770 O O . THR A 1 96 ? -2.107 14.084 4.450 1.00 73.06 96 THR A O 1
ATOM 773 N N . THR A 1 97 ? -1.090 12.254 3.705 1.00 70.75 97 THR A N 1
ATOM 774 C CA . THR A 1 97 ? 0.250 12.772 4.020 1.00 70.75 97 THR A CA 1
ATOM 775 C C . THR A 1 97 ? 0.587 14.000 3.182 1.00 70.75 97 THR A C 1
ATOM 777 O O . THR A 1 97 ? 1.110 14.967 3.722 1.00 70.75 97 THR A O 1
ATOM 780 N N . ASN A 1 98 ? 0.233 14.017 1.894 1.00 66.69 98 ASN A N 1
ATOM 781 C CA . ASN A 1 98 ? 0.487 15.160 1.012 1.00 66.69 98 ASN A CA 1
ATOM 782 C C . ASN A 1 98 ? -0.340 16.397 1.390 1.00 66.69 98 ASN A C 1
ATOM 784 O O . ASN A 1 98 ? 0.157 17.521 1.297 1.00 66.69 98 ASN A O 1
ATOM 788 N N . SER A 1 99 ? -1.582 16.208 1.841 1.00 61.84 99 SER A N 1
ATOM 789 C CA . SER A 1 99 ? -2.426 17.301 2.341 1.00 61.84 99 SER A CA 1
ATOM 790 C C . SER A 1 99 ? -1.970 17.805 3.713 1.00 61.84 99 SER A C 1
ATOM 792 O O . SER A 1 99 ? -1.886 19.017 3.909 1.00 61.84 99 SER A O 1
ATOM 794 N N . LEU A 1 100 ? -1.574 16.913 4.626 1.00 58.47 100 LEU A N 1
ATOM 795 C CA . LEU A 1 100 ? -1.010 17.282 5.931 1.00 58.47 100 LEU A CA 1
ATOM 796 C C . LEU A 1 100 ? 0.355 17.983 5.806 1.00 58.47 100 LEU A C 1
ATOM 798 O O . LEU A 1 100 ? 0.623 18.935 6.537 1.00 58.47 100 LEU A O 1
ATOM 802 N N . ASN A 1 101 ? 1.183 17.589 4.835 1.00 54.41 101 ASN A N 1
ATOM 803 C CA . ASN A 1 101 ? 2.460 18.243 4.527 1.00 54.41 101 ASN A CA 1
ATOM 804 C C . ASN A 1 101 ? 2.284 19.690 4.022 1.00 54.41 101 ASN A C 1
ATOM 806 O O . ASN A 1 101 ? 3.215 20.486 4.068 1.00 54.41 101 ASN A O 1
ATOM 810 N N . ARG A 1 102 ? 1.083 20.069 3.561 1.00 54.69 102 ARG A N 1
ATOM 811 C CA . ARG A 1 102 ? 0.774 21.442 3.133 1.00 54.69 102 ARG A CA 1
ATOM 812 C C . ARG A 1 102 ? 0.372 22.378 4.277 1.00 54.69 102 ARG A C 1
ATOM 814 O O . ARG A 1 102 ? 0.241 23.573 4.025 1.00 54.69 102 ARG A O 1
ATOM 821 N N . GLN A 1 103 ? 0.142 21.873 5.492 1.00 53.00 103 GLN A N 1
ATOM 822 C CA . GLN A 1 103 ? -0.479 22.654 6.574 1.00 53.00 103 GLN A CA 1
ATOM 823 C C . GLN A 1 103 ? 0.209 22.564 7.944 1.00 53.00 103 GLN A C 1
ATOM 825 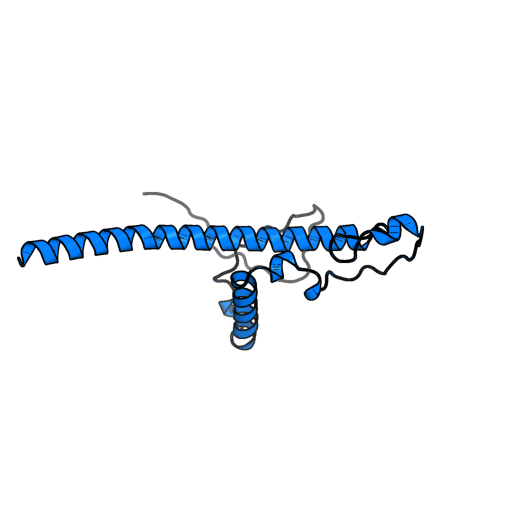O O . GLN A 1 103 ? -0.235 23.251 8.862 1.00 53.00 103 GLN A O 1
ATOM 830 N N . ILE A 1 104 ? 1.283 21.785 8.120 1.00 45.47 104 ILE A N 1
ATOM 831 C CA . ILE A 1 104 ? 1.898 21.598 9.446 1.00 45.47 104 ILE A CA 1
ATOM 832 C C . ILE A 1 104 ? 3.394 21.971 9.429 1.00 45.47 104 ILE A C 1
ATOM 834 O O . ILE A 1 104 ? 4.130 21.418 8.616 1.00 45.47 104 ILE A O 1
ATOM 838 N N . PRO A 1 105 ? 3.871 22.879 10.311 1.00 46.94 105 PRO A N 1
ATOM 839 C CA . PRO A 1 105 ? 5.298 23.167 10.459 1.00 46.94 105 PRO A CA 1
ATOM 840 C C . PRO A 1 105 ? 6.060 21.932 10.969 1.00 46.94 105 PRO A C 1
ATOM 842 O O . PRO A 1 105 ? 5.539 21.170 11.785 1.00 46.94 105 PRO A O 1
ATOM 845 N N . ASP A 1 106 ? 7.311 21.773 10.527 1.00 49.81 106 ASP A N 1
ATOM 846 C CA . ASP A 1 106 ? 8.182 20.590 10.697 1.00 49.81 106 ASP A CA 1
ATOM 847 C C . ASP A 1 106 ? 8.292 19.998 12.122 1.00 49.81 106 ASP A C 1
ATOM 849 O O . ASP A 1 106 ? 8.753 18.869 12.295 1.00 49.81 106 ASP A O 1
ATOM 853 N N . SER A 1 107 ? 7.862 20.714 13.163 1.00 50.34 107 SER A N 1
ATOM 854 C CA . SER A 1 107 ? 7.955 20.288 14.562 1.00 50.34 107 SER A CA 1
ATOM 855 C C . SER A 1 107 ? 7.002 19.152 14.962 1.00 50.34 107 SER A C 1
ATOM 857 O O . SER A 1 107 ? 7.258 18.495 15.970 1.00 50.34 107 SER A O 1
ATOM 859 N N . LEU A 1 108 ? 5.933 18.878 14.201 1.00 48.38 108 LEU A N 1
ATOM 860 C CA . LEU A 1 108 ? 4.920 17.867 14.567 1.00 48.38 108 LEU A CA 1
ATOM 861 C C . LEU A 1 108 ? 4.962 16.575 13.729 1.00 48.38 108 LEU A C 1
ATOM 863 O O . LEU A 1 108 ? 4.262 15.613 14.047 1.00 48.38 108 LEU A O 1
ATOM 867 N N . LEU A 1 109 ? 5.830 16.495 12.714 1.00 50.84 109 LEU A N 1
ATOM 868 C CA . LEU A 1 109 ? 5.991 15.318 11.836 1.00 50.84 109 LEU A CA 1
ATOM 869 C C . LEU A 1 109 ? 6.652 14.100 12.522 1.00 50.84 109 LEU A C 1
ATOM 871 O O . LEU A 1 109 ? 6.710 13.007 11.951 1.00 50.84 109 LEU A O 1
ATOM 875 N N . SER A 1 110 ? 7.131 14.271 13.758 1.00 47.50 110 SER A N 1
ATOM 876 C CA . SER A 1 110 ? 7.860 13.253 14.529 1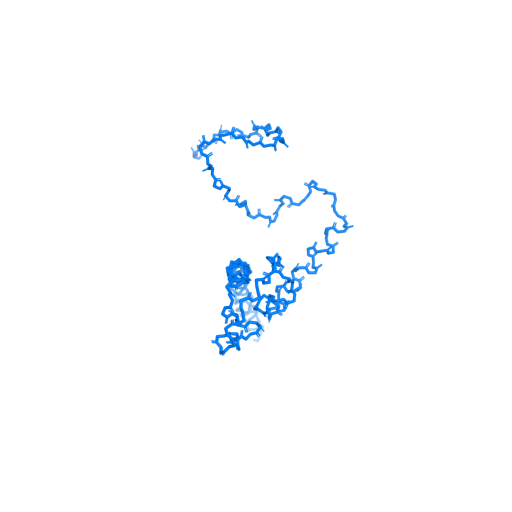.00 47.50 110 SER A CA 1
ATOM 877 C C . SER A 1 110 ? 6.964 12.145 15.111 1.00 47.50 110 SER A C 1
ATOM 879 O O . SER A 1 110 ? 7.440 11.056 15.417 1.00 47.50 110 SER A O 1
ATOM 881 N N . LEU A 1 111 ? 5.649 12.362 15.240 1.00 45.50 111 LEU A N 1
ATOM 882 C CA . LEU A 1 111 ? 4.806 11.477 16.060 1.00 45.50 111 LEU A CA 1
ATOM 883 C C . LEU A 1 111 ? 4.305 10.199 15.353 1.00 45.50 111 LEU A C 1
ATOM 885 O O . LEU A 1 111 ? 3.697 9.352 16.004 1.00 45.50 111 LEU A O 1
ATOM 889 N N . CYS A 1 112 ? 4.537 10.026 14.045 1.00 34.94 112 CYS A N 1
ATOM 890 C CA . CYS A 1 112 ? 3.975 8.885 13.301 1.00 34.94 112 CYS A CA 1
ATOM 891 C C . CYS A 1 112 ? 4.935 8.124 12.374 1.00 34.94 112 CYS A C 1
ATOM 893 O O . CYS A 1 112 ? 4.498 7.210 11.677 1.00 34.94 112 CYS A O 1
ATOM 895 N N . HIS A 1 113 ? 6.234 8.423 12.394 1.00 48.78 113 HIS A N 1
ATOM 896 C CA . HIS A 1 113 ? 7.218 7.648 11.637 1.00 48.78 113 HIS A CA 1
ATOM 897 C C . HIS A 1 113 ? 7.980 6.700 12.578 1.00 48.78 113 HIS A C 1
ATOM 899 O O . HIS A 1 113 ? 8.606 7.177 13.525 1.00 48.78 113 HIS A O 1
ATOM 905 N N . PRO A 1 114 ? 7.977 5.370 12.361 1.00 48.38 114 PRO A N 1
ATOM 906 C CA . PRO A 1 114 ? 8.984 4.519 12.983 1.00 48.38 114 PRO A CA 1
ATOM 907 C C . PRO A 1 114 ? 10.366 4.921 12.432 1.00 48.38 114 PRO A C 1
ATOM 909 O O . PRO A 1 114 ? 10.492 5.133 11.222 1.00 48.38 114 PRO A O 1
ATOM 912 N N . PRO A 1 115 ? 11.405 5.050 13.277 1.00 45.09 115 PRO A N 1
ATOM 913 C CA . PRO A 1 115 ? 12.719 5.460 12.806 1.00 45.09 115 PRO A CA 1
ATOM 914 C C . PRO A 1 115 ? 13.288 4.386 11.873 1.00 45.09 115 PRO A C 1
ATOM 916 O O . PRO A 1 115 ? 13.463 3.233 12.271 1.00 45.09 115 PRO A O 1
ATOM 919 N N . LEU A 1 116 ? 13.589 4.766 10.627 1.00 40.78 116 LEU A N 1
ATOM 920 C CA . LEU A 1 116 ? 14.430 3.954 9.755 1.00 40.78 116 LEU A CA 1
ATOM 921 C C . LEU A 1 116 ? 15.817 3.862 10.403 1.00 40.78 116 LEU A C 1
ATOM 923 O O . LEU A 1 116 ? 16.515 4.865 10.544 1.00 40.78 116 LEU A O 1
ATOM 927 N N . ALA A 1 117 ? 16.217 2.655 10.798 1.00 40.94 117 ALA A N 1
ATOM 928 C CA . ALA A 1 117 ? 17.578 2.375 11.227 1.00 40.94 117 ALA A CA 1
ATOM 929 C C . ALA A 1 117 ? 18.535 2.614 10.045 1.00 40.94 117 ALA A C 1
ATOM 931 O O . ALA A 1 117 ? 18.564 1.841 9.086 1.00 40.94 117 ALA A O 1
ATOM 932 N N . ALA A 1 118 ? 19.304 3.702 10.096 1.00 40.03 118 ALA A N 1
ATOM 933 C CA . ALA A 1 118 ? 20.363 3.964 9.132 1.00 40.03 118 ALA A CA 1
ATOM 934 C C . ALA A 1 118 ? 21.555 3.033 9.413 1.00 40.03 118 ALA A C 1
ATOM 936 O O . ALA A 1 118 ? 22.104 3.024 10.514 1.00 40.03 118 ALA A O 1
ATOM 937 N N . LYS A 1 119 ? 21.954 2.247 8.406 1.00 39.88 119 LYS A N 1
ATOM 938 C CA . LYS A 1 119 ? 23.195 1.460 8.415 1.00 39.88 119 LYS A CA 1
ATOM 939 C C . LYS A 1 119 ? 24.397 2.405 8.475 1.00 39.88 119 LYS A C 1
ATOM 941 O O . LYS A 1 119 ? 24.542 3.274 7.617 1.00 39.88 119 LYS A O 1
ATOM 946 N N . THR A 1 120 ? 25.265 2.213 9.459 1.00 35.72 120 THR A N 1
ATOM 947 C CA . THR A 1 120 ? 26.553 2.899 9.569 1.00 35.72 120 THR A CA 1
ATOM 948 C C . THR A 1 120 ? 27.611 2.189 8.716 1.00 35.72 120 THR A C 1
ATOM 950 O O . THR A 1 120 ? 27.725 0.967 8.719 1.00 35.72 120 THR A O 1
ATOM 953 N N . ASN A 1 121 ? 28.381 2.975 7.967 1.00 37.56 121 ASN A N 1
ATOM 954 C CA . ASN A 1 121 ? 29.656 2.605 7.350 1.00 37.56 121 ASN A CA 1
ATOM 955 C C . ASN A 1 121 ? 30.761 3.225 8.226 1.00 37.56 121 ASN A C 1
ATOM 957 O O . ASN A 1 121 ? 30.600 4.349 8.700 1.00 37.56 121 ASN A O 1
ATOM 961 N N . GLU A 1 122 ? 31.855 2.489 8.445 1.00 49.09 122 GLU A N 1
ATOM 962 C CA . GLU A 1 122 ? 32.956 2.792 9.378 1.00 49.09 122 GLU A CA 1
ATOM 963 C C . GLU A 1 122 ? 33.730 4.100 9.129 1.00 49.09 122 GLU A C 1
ATOM 965 O O . GLU A 1 122 ? 34.603 4.462 9.915 1.00 49.09 122 GLU A O 1
ATOM 970 N N . LYS A 1 123 ? 33.415 4.869 8.087 1.00 41.31 123 LYS A N 1
ATOM 971 C CA . LYS A 1 123 ? 33.978 6.211 7.894 1.00 41.31 123 LYS A CA 1
ATOM 972 C C . LYS A 1 123 ? 32.957 7.254 8.326 1.00 41.31 123 LYS A C 1
ATOM 974 O O . LYS A 1 123 ? 32.195 7.773 7.516 1.00 41.31 123 LYS A O 1
ATOM 979 N N . GLY A 1 124 ? 32.938 7.510 9.636 1.00 43.44 124 GLY A N 1
ATOM 980 C CA . GLY A 1 124 ? 32.037 8.422 10.342 1.00 43.44 124 GLY A CA 1
ATOM 981 C C . GLY A 1 124 ? 32.045 9.859 9.819 1.00 43.44 124 GLY A C 1
ATOM 982 O O . GLY A 1 124 ? 32.645 10.745 10.422 1.00 43.44 124 GLY A O 1
ATOM 983 N N . GLN A 1 125 ? 31.314 10.102 8.734 1.00 31.80 125 GLN A N 1
ATOM 984 C CA . GLN A 1 125 ? 31.058 11.437 8.212 1.00 31.80 125 GLN A CA 1
ATOM 985 C C . GLN A 1 125 ? 29.554 11.632 8.008 1.00 31.80 125 GLN A C 1
ATOM 987 O O . GLN A 1 125 ? 28.985 11.329 6.964 1.00 31.80 125 GLN A O 1
ATOM 992 N N . VAL A 1 126 ? 28.901 12.136 9.056 1.00 45.50 126 VAL A N 1
ATOM 993 C CA . VAL A 1 126 ? 27.530 12.652 9.005 1.00 45.50 126 VAL A CA 1
ATOM 994 C C . VAL A 1 126 ? 27.584 14.131 8.640 1.00 45.50 126 VAL A C 1
ATOM 996 O O . VAL A 1 126 ? 28.028 14.970 9.425 1.00 45.50 126 VAL A O 1
ATOM 999 N N . ASN A 1 127 ? 27.138 14.448 7.425 1.00 36.78 127 ASN A N 1
ATOM 1000 C CA . ASN A 1 127 ? 26.955 15.820 6.977 1.00 36.78 127 ASN A CA 1
ATOM 1001 C C . ASN A 1 127 ? 25.858 16.493 7.809 1.00 36.78 127 ASN A C 1
ATOM 1003 O O . ASN A 1 127 ? 24.674 16.217 7.643 1.00 36.78 127 ASN A O 1
ATOM 1007 N N . GLY A 1 128 ? 26.292 17.390 8.694 1.00 44.03 128 GLY A N 1
ATOM 1008 C CA . GLY A 1 128 ? 25.566 18.596 9.072 1.00 44.03 128 GLY A CA 1
ATOM 1009 C C . GLY A 1 128 ? 24.141 18.408 9.584 1.00 44.03 128 GLY A C 1
ATOM 1010 O O . GLY A 1 128 ? 23.197 18.788 8.904 1.00 44.03 128 GLY A O 1
ATOM 1011 N N . ARG A 1 129 ? 23.998 17.951 10.831 1.00 42.66 129 ARG A N 1
ATOM 1012 C CA . ARG A 1 129 ? 22.996 18.457 11.788 1.00 42.66 129 ARG A CA 1
ATOM 1013 C C . ARG A 1 129 ? 23.400 18.005 13.191 1.00 42.66 129 ARG A C 1
ATOM 1015 O O . ARG A 1 129 ? 23.480 16.817 13.480 1.00 42.66 129 ARG A O 1
ATOM 1022 N N . ARG A 1 130 ? 23.729 18.982 14.039 1.00 42.22 130 ARG A N 1
ATOM 1023 C CA . ARG A 1 130 ? 24.076 18.819 15.458 1.00 42.22 130 ARG A CA 1
ATOM 1024 C C . ARG A 1 130 ? 22.928 18.072 16.152 1.00 42.22 130 ARG A C 1
ATOM 1026 O O . ARG A 1 130 ? 21.871 18.660 16.359 1.00 42.22 130 ARG A O 1
ATOM 1033 N N . LEU A 1 131 ? 23.122 16.800 16.499 1.00 40.50 131 LEU A N 1
ATOM 1034 C CA . LEU A 1 131 ? 22.205 16.093 17.389 1.00 40.50 131 LEU A CA 1
ATOM 1035 C C . LEU A 1 131 ? 22.656 16.370 18.823 1.00 40.50 131 LEU A C 1
ATOM 1037 O O . LEU A 1 131 ? 23.647 15.819 19.300 1.00 40.50 131 LEU A O 1
ATOM 1041 N N . VAL A 1 132 ? 21.953 17.281 19.494 1.00 42.81 132 VAL A N 1
ATOM 1042 C CA . VAL A 1 132 ? 22.032 17.401 20.948 1.00 42.81 132 VAL A CA 1
ATOM 1043 C C . VAL A 1 132 ? 21.316 16.174 21.507 1.00 42.81 132 VAL A C 1
ATOM 1045 O O . VAL A 1 132 ? 20.091 16.134 21.577 1.00 42.81 132 VAL A O 1
ATOM 1048 N N . PHE A 1 133 ? 22.083 15.137 21.843 1.00 36.84 133 PHE A N 1
ATOM 1049 C CA . PHE A 1 133 ? 21.589 14.011 22.624 1.00 36.84 133 PHE A CA 1
ATOM 1050 C C . PHE A 1 133 ? 21.367 14.481 24.061 1.00 36.84 133 PHE A C 1
ATOM 1052 O O . PHE A 1 133 ? 22.270 14.466 24.891 1.00 36.84 133 PHE A O 1
ATOM 1059 N N . LEU A 1 134 ? 20.144 14.907 24.346 1.00 43.16 134 LEU A N 1
ATOM 1060 C CA . LEU A 1 134 ? 19.603 14.963 25.694 1.00 43.16 134 LEU A CA 1
ATOM 1061 C C . LEU A 1 134 ? 18.336 14.120 25.685 1.00 43.16 134 LEU A C 1
ATOM 1063 O O . LEU A 1 134 ? 17.253 14.623 25.421 1.00 43.16 134 LEU A O 1
ATOM 1067 N N . PHE A 1 135 ? 18.482 12.830 25.967 1.00 36.28 135 PHE A N 1
ATOM 1068 C CA . PHE A 1 135 ? 17.492 12.149 26.784 1.00 36.28 135 PHE A CA 1
ATOM 1069 C C . PHE A 1 135 ? 18.197 11.122 27.657 1.00 36.28 135 PHE A C 1
ATOM 1071 O O . PHE A 1 135 ? 18.977 10.291 27.189 1.00 36.28 135 PHE A O 1
ATOM 1078 N N . LEU A 1 136 ? 17.970 11.301 28.953 1.00 38.25 136 LEU A N 1
ATOM 1079 C CA . LEU A 1 136 ? 18.567 10.579 30.052 1.00 38.25 136 LEU A CA 1
ATOM 1080 C C . LEU A 1 136 ? 18.358 9.073 29.895 1.00 38.25 136 LEU A C 1
ATOM 1082 O O . LEU A 1 136 ? 17.245 8.582 29.715 1.00 38.25 136 LEU A O 1
ATOM 1086 N N . SER A 1 137 ? 19.462 8.359 30.069 1.00 37.28 137 SER A N 1
ATOM 1087 C CA . SER A 1 137 ? 19.458 7.043 30.685 1.00 37.28 137 SER A CA 1
ATOM 1088 C C . SER A 1 137 ? 18.883 7.169 32.097 1.00 37.28 137 SER A C 1
ATOM 1090 O O . SER A 1 137 ? 19.445 7.910 32.897 1.00 37.28 137 SER A O 1
ATOM 1092 N N . THR A 1 138 ? 17.790 6.460 32.380 1.00 42.09 138 THR A N 1
ATOM 1093 C CA . THR A 1 138 ? 17.724 5.472 33.470 1.00 42.09 138 THR A CA 1
ATOM 1094 C C . THR A 1 138 ? 16.433 4.659 33.360 1.00 42.09 138 THR A C 1
ATOM 1096 O O . THR A 1 138 ? 15.329 5.124 33.620 1.00 42.09 138 THR A O 1
ATOM 1099 N N . ASN A 1 139 ? 16.604 3.394 32.985 1.00 43.97 139 ASN A N 1
ATOM 1100 C CA . ASN A 1 139 ? 15.714 2.318 33.400 1.00 43.97 139 ASN A CA 1
ATOM 1101 C C . ASN A 1 139 ? 15.951 2.060 34.896 1.00 43.97 139 ASN A C 1
ATOM 1103 O O . ASN A 1 139 ? 17.107 1.846 35.258 1.00 43.97 139 ASN A O 1
ATOM 1107 N N . HIS A 1 140 ? 14.906 1.954 35.721 1.00 44.06 140 HIS A N 1
ATOM 1108 C CA . HIS A 1 140 ? 14.839 0.863 36.701 1.00 44.06 140 HIS A CA 1
ATOM 1109 C C . HIS A 1 140 ? 13.430 0.642 37.266 1.00 44.06 140 HIS A C 1
ATOM 1111 O O . HIS A 1 140 ? 12.716 1.588 37.583 1.00 44.06 140 HIS A O 1
ATOM 1117 N N . CYS A 1 141 ? 13.079 -0.639 37.377 1.00 36.88 141 CYS A N 1
ATOM 1118 C CA . CYS A 1 141 ? 11.927 -1.201 38.073 1.00 36.88 141 CYS A CA 1
ATOM 1119 C C . CYS A 1 141 ? 11.875 -0.790 39.553 1.00 36.88 141 CYS A C 1
ATOM 1121 O O . CYS A 1 141 ? 12.906 -0.838 40.221 1.00 36.88 141 CYS A O 1
ATOM 1123 N N . ASN A 1 142 ? 10.692 -0.482 40.090 1.00 38.56 142 ASN A N 1
ATOM 1124 C CA . ASN A 1 142 ? 9.785 -1.380 40.835 1.00 38.56 142 ASN A CA 1
ATOM 1125 C C . ASN A 1 142 ? 8.558 -0.558 41.260 1.00 38.56 142 ASN A C 1
ATOM 1127 O O . ASN A 1 142 ? 8.775 0.537 41.824 1.00 38.56 142 ASN A O 1
#

Secondary structure (DSSP, 8-state):
-HHHHHHHHHHHHHHHHHHHHHHHHHHHHHHHHHHHHHHHHHHHHHHHTT-TT-BTTTBSTHHHHT-----------GGG-HHHHT-HHHHHHHHHHHHHTTT--GGGGGGSPPP--PPPPSS----S--------------

InterPro domains:
  IPR015418 Chromatin modification-related protein Eaf6 [PF09340] (16-90)
  IPR015418 Chromatin modification-related protein Eaf6 [PTHR13476] (1-97)